Protein AF-A0A977Q296-F1 (afdb_monomer)

Sequence (62 aa):
MSLFHSTAKSGFNKTYREDVLDANLFHSIEQANEITAKWVDDYNHERPHQSLNYQTPMAYAA

Foldseek 3Di:
DPLDDDQCVVVVVVCCCVVQVVVDDDPDPVVSVVSVVVVSCCQQQPAQDVSLVRDHVVRSVD

Radius of gyration: 12.29 Å; Cα contacts (8 Å, |Δi|>4): 46; chains: 1; bounding box: 32×18×30 Å

pLDDT: mean 86.12, std 15.61, range [40.0, 98.12]

Secondary structure (DSSP, 8-state):
--S--TTSHHHHHHHHIIIIITT---S-HHHHHHHHHHHHHHHHHT--BGGGTTB-HHHHH-

Mean predicted aligned error: 5.14 Å

Nearest PDB structures (foldseek):
  8b4h-assembly1_D  TM=6.972E-01  e=9.563E+00  Geobacillus stearothermophilus

Structure (mmCIF, N/CA/C/O backbone):
data_AF-A0A977Q296-F1
#
_entry.id   AF-A0A977Q296-F1
#
loop_
_atom_site.group_PDB
_atom_site.id
_atom_site.type_symbol
_atom_site.label_atom_id
_atom_site.label_alt_id
_atom_site.label_comp_id
_atom_site.label_asym_id
_atom_site.label_entity_id
_atom_site.label_seq_id
_atom_site.pdbx_PDB_ins_code
_atom_site.Cartn_x
_atom_site.Cartn_y
_atom_site.Cartn_z
_atom_site.occupancy
_atom_site.B_iso_or_equiv
_atom_site.auth_seq_id
_atom_site.auth_comp_id
_atom_site.auth_asym_id
_atom_site.auth_atom_id
_atom_site.pdbx_PDB_model_num
ATOM 1 N N . MET A 1 1 ? 16.784 -0.900 7.665 1.00 40.00 1 MET A N 1
ATOM 2 C CA . MET A 1 1 ? 16.342 -1.222 6.294 1.00 40.00 1 MET A CA 1
ATOM 3 C C . MET A 1 1 ? 15.292 -0.214 5.869 1.00 40.00 1 MET A C 1
ATOM 5 O O . MET A 1 1 ? 14.199 -0.237 6.414 1.00 40.00 1 MET A O 1
ATOM 9 N N . SER A 1 2 ? 15.627 0.708 4.965 1.00 44.44 2 SER A N 1
ATOM 10 C CA . SER A 1 2 ? 14.609 1.551 4.333 1.00 44.44 2 SER A CA 1
ATOM 11 C C . SER A 1 2 ? 13.950 0.718 3.241 1.00 44.44 2 SER A C 1
ATOM 13 O O . SER A 1 2 ? 14.611 0.387 2.264 1.00 44.44 2 SER A O 1
ATOM 15 N N . LEU A 1 3 ? 12.672 0.370 3.406 1.00 54.25 3 LEU A N 1
ATOM 16 C CA . LEU A 1 3 ? 11.875 -0.348 2.397 1.00 54.25 3 LEU A CA 1
ATOM 17 C C . LEU A 1 3 ? 11.593 0.502 1.142 1.00 54.25 3 LEU A C 1
ATOM 19 O O . LEU A 1 3 ? 10.898 0.059 0.237 1.00 54.25 3 LEU A O 1
ATOM 23 N N . PHE A 1 4 ? 12.118 1.729 1.087 1.00 52.78 4 PHE A N 1
ATOM 24 C CA . PHE A 1 4 ? 11.822 2.695 0.040 1.00 52.78 4 PHE A CA 1
ATOM 25 C C . PHE A 1 4 ? 13.113 3.367 -0.427 1.00 52.78 4 PHE A C 1
ATOM 27 O O . PHE A 1 4 ? 13.694 4.189 0.289 1.00 52.78 4 PHE A O 1
ATOM 34 N N . HIS A 1 5 ? 13.559 3.014 -1.633 1.00 53.41 5 HIS A N 1
ATOM 35 C CA . HIS A 1 5 ? 14.587 3.754 -2.358 1.00 53.41 5 HIS A CA 1
ATOM 36 C C . HIS A 1 5 ? 13.940 4.981 -3.030 1.00 53.41 5 HIS A C 1
ATOM 38 O O . HIS A 1 5 ? 12.795 4.945 -3.481 1.00 53.41 5 HIS A O 1
ATOM 44 N N . SER A 1 6 ? 14.662 6.102 -3.005 1.00 48.16 6 SER A N 1
ATOM 45 C CA . SER A 1 6 ? 14.170 7.493 -3.013 1.00 48.16 6 SER A CA 1
ATOM 46 C C . SER A 1 6 ? 13.246 7.934 -4.173 1.00 48.16 6 SER A C 1
ATOM 48 O O . SER A 1 6 ? 12.634 8.995 -4.093 1.00 48.16 6 SER A O 1
ATOM 50 N N . THR A 1 7 ? 13.070 7.148 -5.236 1.00 50.78 7 THR A N 1
ATOM 51 C CA . THR A 1 7 ? 12.276 7.521 -6.425 1.00 50.78 7 THR A CA 1
ATOM 52 C C . THR A 1 7 ? 10.835 6.991 -6.428 1.00 50.78 7 THR A C 1
ATOM 54 O O . THR A 1 7 ? 9.999 7.523 -7.155 1.00 50.78 7 THR A O 1
ATOM 57 N N . ALA A 1 8 ? 10.486 6.014 -5.579 1.00 57.12 8 ALA A N 1
ATOM 58 C CA . ALA A 1 8 ? 9.131 5.442 -5.525 1.00 57.12 8 ALA A CA 1
ATOM 59 C C . ALA A 1 8 ? 8.154 6.195 -4.592 1.00 57.12 8 ALA A C 1
ATOM 61 O O . ALA A 1 8 ? 6.945 5.967 -4.640 1.00 57.12 8 ALA A O 1
ATOM 62 N N . LYS A 1 9 ? 8.645 7.117 -3.749 1.00 60.88 9 LYS A N 1
ATOM 63 C CA . LYS A 1 9 ? 7.853 7.734 -2.664 1.00 60.88 9 LYS A CA 1
ATOM 64 C C . LYS A 1 9 ? 6.644 8.556 -3.120 1.00 60.88 9 LYS A C 1
ATOM 66 O O . LYS A 1 9 ? 5.636 8.578 -2.417 1.00 60.88 9 LYS A O 1
ATOM 71 N N . SER A 1 10 ? 6.745 9.263 -4.249 1.00 63.50 10 SER A N 1
ATOM 72 C CA . SER A 1 10 ? 5.664 10.152 -4.705 1.00 63.50 10 SER A CA 1
ATOM 73 C C . SER A 1 10 ? 4.432 9.368 -5.170 1.00 63.50 10 SER A C 1
ATOM 75 O O . SER A 1 10 ? 3.316 9.752 -4.824 1.00 63.50 10 SER A O 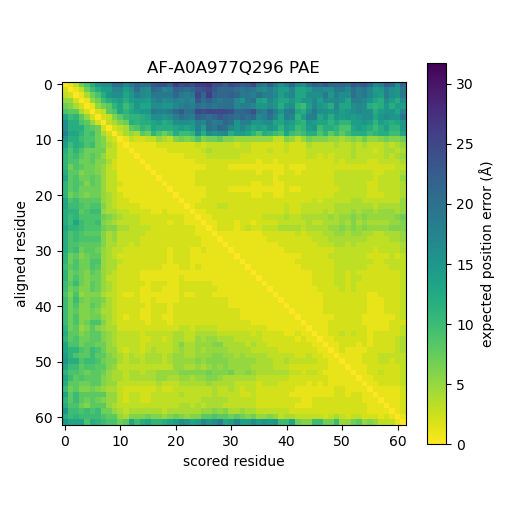1
ATOM 77 N N . GLY A 1 11 ? 4.630 8.253 -5.884 1.00 80.38 11 GLY A N 1
ATOM 78 C CA . GLY A 1 11 ? 3.549 7.350 -6.291 1.00 80.38 11 GLY A CA 1
ATOM 79 C C . GLY A 1 11 ? 3.014 6.531 -5.121 1.00 80.38 11 GLY A C 1
ATOM 80 O O . GLY A 1 11 ? 1.804 6.452 -4.944 1.00 80.38 11 GLY A O 1
ATOM 81 N N . PHE A 1 12 ? 3.914 6.034 -4.269 1.00 86.62 12 PHE A N 1
ATOM 82 C CA . PHE A 1 12 ? 3.583 5.142 -3.161 1.00 86.62 12 PHE A CA 1
ATOM 83 C C . PHE A 1 12 ? 2.464 5.679 -2.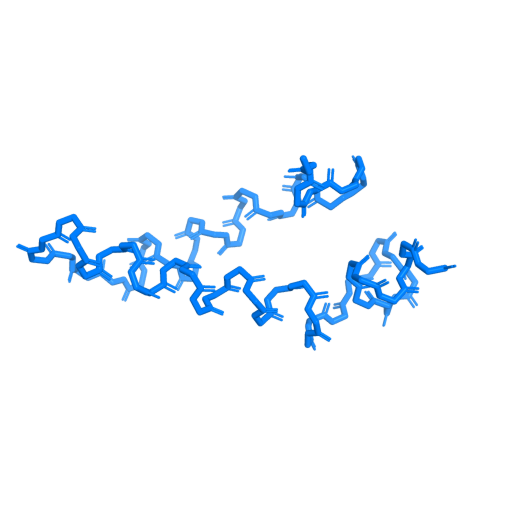263 1.00 86.62 12 PHE A C 1
ATOM 85 O O . PHE A 1 12 ? 1.464 5.004 -2.064 1.00 86.62 12 PHE A O 1
ATOM 92 N N . ASN A 1 13 ? 2.591 6.907 -1.746 1.00 89.25 13 ASN A N 1
ATOM 93 C CA . ASN A 1 13 ? 1.594 7.458 -0.819 1.00 89.25 13 ASN A CA 1
ATOM 94 C C . ASN A 1 13 ? 0.229 7.681 -1.479 1.00 89.25 13 ASN A C 1
ATOM 96 O O . ASN A 1 13 ? -0.800 7.595 -0.807 1.00 89.25 13 ASN A O 1
ATOM 100 N N . LYS A 1 14 ? 0.223 8.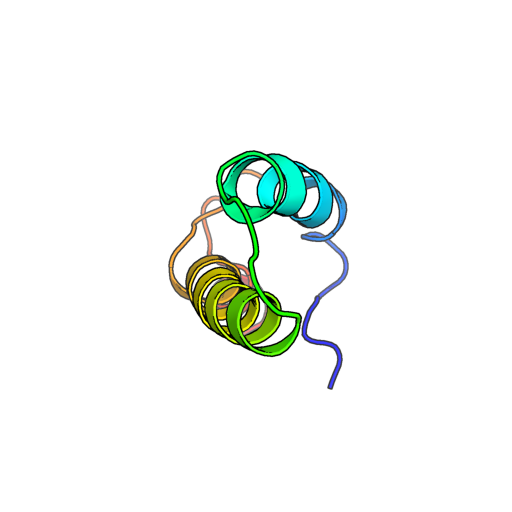017 -2.774 1.00 91.00 14 LYS A N 1
ATOM 101 C CA . LYS A 1 14 ? -1.013 8.199 -3.530 1.00 91.00 14 LYS A CA 1
ATOM 102 C C . LYS A 1 14 ? -1.698 6.849 -3.728 1.00 91.00 14 LYS A C 1
ATOM 104 O O . LYS A 1 14 ? -2.832 6.689 -3.298 1.00 91.00 14 LYS A O 1
ATOM 109 N N . THR A 1 15 ? -0.982 5.874 -4.284 1.00 92.06 15 THR A N 1
ATOM 110 C CA . THR A 1 15 ? -1.534 4.545 -4.564 1.00 92.06 15 THR A CA 1
ATOM 111 C C . THR A 1 15 ? -1.870 3.780 -3.292 1.00 92.06 15 THR A C 1
ATOM 113 O O . THR A 1 15 ? -2.836 3.039 -3.279 1.00 92.06 15 THR A O 1
ATOM 116 N N . TYR A 1 16 ? -1.127 3.973 -2.199 1.00 94.56 16 TYR A N 1
ATOM 117 C CA . TYR A 1 16 ? -1.463 3.376 -0.906 1.00 94.56 16 TYR A CA 1
ATOM 118 C C . TYR A 1 16 ? -2.789 3.919 -0.368 1.00 94.56 16 TYR A C 1
ATOM 120 O O . TYR A 1 16 ? -3.610 3.169 0.153 1.00 94.56 16 TYR A O 1
ATOM 128 N N . ARG A 1 17 ? -3.031 5.227 -0.519 1.00 95.44 17 ARG A N 1
ATOM 129 C CA . ARG A 1 17 ? -4.323 5.808 -0.152 1.00 95.44 17 ARG A CA 1
ATOM 130 C C . ARG A 1 17 ? -5.447 5.221 -1.004 1.00 95.44 17 ARG A C 1
ATOM 132 O O . ARG A 1 17 ? -6.404 4.730 -0.429 1.00 95.44 17 ARG A O 1
ATOM 139 N N . GLU A 1 18 ? -5.291 5.207 -2.324 1.00 95.75 18 GLU A N 1
ATOM 140 C CA . GLU A 1 18 ? -6.327 4.732 -3.253 1.00 95.75 18 GLU A CA 1
ATOM 141 C C . GLU A 1 18 ? -6.611 3.223 -3.099 1.00 95.75 18 GLU A C 1
ATOM 143 O O . GLU A 1 18 ? -7.763 2.817 -2.968 1.00 95.75 18 GLU A O 1
ATOM 148 N N . ASP A 1 19 ? -5.572 2.386 -3.054 1.00 96.06 19 ASP A N 1
A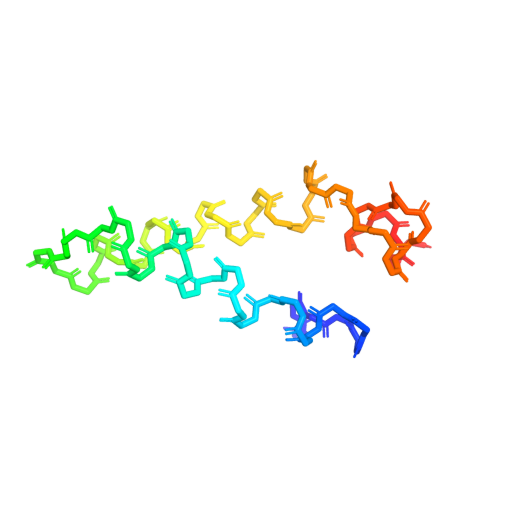TOM 149 C CA . ASP A 1 19 ? -5.717 0.924 -3.100 1.00 96.06 19 ASP A CA 1
ATOM 150 C C . ASP A 1 19 ? -5.909 0.273 -1.726 1.00 96.06 19 ASP A C 1
ATOM 152 O O . ASP A 1 19 ? -6.385 -0.861 -1.645 1.00 96.06 19 ASP A O 1
ATOM 156 N N . VAL A 1 20 ? -5.484 0.938 -0.647 1.00 96.69 20 VAL A N 1
ATOM 157 C CA . VAL A 1 20 ? -5.545 0.374 0.708 1.00 96.69 20 VAL A CA 1
ATOM 158 C C . VAL A 1 20 ? -6.524 1.153 1.563 1.00 96.69 20 VAL A C 1
ATOM 160 O O . VAL A 1 20 ? -7.486 0.570 2.053 1.00 96.69 20 VAL A O 1
ATOM 163 N N . LEU A 1 21 ? -6.309 2.456 1.742 1.00 96.56 21 LEU A N 1
ATOM 164 C CA . LEU A 1 21 ? -7.095 3.233 2.704 1.00 96.56 21 LEU A CA 1
ATOM 165 C C . LEU A 1 21 ? -8.520 3.520 2.220 1.00 96.56 21 LEU A C 1
ATOM 167 O O . LEU A 1 21 ? -9.453 3.397 3.005 1.00 96.56 21 LEU A O 1
ATOM 171 N N . ASP A 1 22 ? -8.688 3.871 0.948 1.00 97.31 22 ASP A N 1
ATOM 172 C CA . ASP A 1 22 ? -9.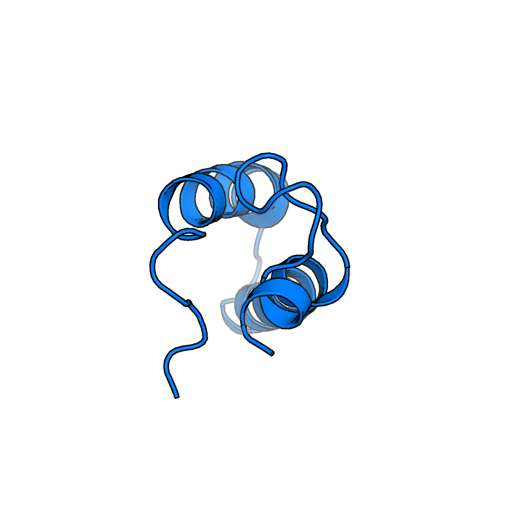988 4.228 0.374 1.00 97.31 22 ASP A CA 1
ATOM 173 C C . ASP A 1 22 ? -10.787 2.978 -0.041 1.00 97.31 22 ASP A C 1
ATOM 175 O O . ASP A 1 22 ? -12.017 3.003 -0.075 1.00 97.31 22 ASP A O 1
ATOM 179 N N . ALA A 1 23 ? -10.099 1.866 -0.326 1.00 96.81 23 ALA A N 1
ATOM 180 C CA . ALA A 1 23 ? -10.707 0.615 -0.780 1.00 96.81 23 ALA A CA 1
ATOM 181 C C . ALA A 1 23 ? -11.160 -0.325 0.353 1.00 96.81 23 ALA A C 1
ATOM 183 O O . ALA A 1 23 ? -11.892 -1.280 0.091 1.00 96.81 23 ALA A O 1
ATOM 184 N N . ASN A 1 24 ? -10.732 -0.095 1.600 1.00 95.94 24 ASN A N 1
ATOM 185 C CA . ASN A 1 24 ? -10.991 -1.007 2.715 1.00 95.94 24 ASN A CA 1
ATOM 186 C C . ASN A 1 24 ? -11.634 -0.289 3.908 1.00 95.94 24 ASN A C 1
ATOM 188 O O . ASN A 1 24 ? -11.220 0.796 4.307 1.00 95.94 24 ASN A O 1
ATOM 192 N N . LEU A 1 25 ? -12.608 -0.948 4.541 1.00 96.31 25 LEU A N 1
ATOM 193 C CA . LEU A 1 25 ? -13.060 -0.598 5.887 1.00 96.31 25 LEU A CA 1
ATOM 194 C C . LEU A 1 25 ? -12.307 -1.473 6.888 1.00 96.31 25 LEU A C 1
ATOM 196 O O . LEU A 1 25 ? -12.439 -2.696 6.874 1.00 96.31 25 LEU A O 1
ATOM 200 N N . PHE A 1 26 ? -11.515 -0.847 7.755 1.00 96.62 26 PHE A N 1
ATOM 201 C CA . PHE A 1 26 ? -10.753 -1.561 8.775 1.00 96.62 26 PHE A CA 1
ATOM 202 C C . PHE A 1 26 ? -11.572 -1.718 10.053 1.00 96.62 26 PHE A C 1
ATOM 204 O O . PHE A 1 26 ? -12.163 -0.762 10.557 1.00 96.62 26 PHE A O 1
ATOM 211 N N . HIS A 1 27 ? -11.552 -2.922 10.611 1.00 96.12 27 HIS A N 1
ATOM 212 C CA . HIS A 1 27 ? -12.197 -3.252 11.880 1.00 96.12 27 HIS A CA 1
ATOM 213 C C . HIS A 1 27 ? -11.195 -3.363 13.035 1.00 96.12 27 HIS A C 1
ATOM 215 O O . HIS A 1 27 ? -11.588 -3.330 14.200 1.00 96.12 27 HIS A O 1
ATOM 221 N N . SER A 1 28 ? -9.898 -3.461 12.730 1.00 98.12 28 SER A N 1
ATOM 222 C CA . SER A 1 28 ? -8.810 -3.410 13.705 1.00 98.12 28 SER A CA 1
ATOM 223 C C . SER A 1 28 ? -7.513 -2.903 13.066 1.00 98.12 28 SER A C 1
ATOM 225 O O . SER A 1 28 ? -7.338 -2.936 11.846 1.00 98.12 28 SER A O 1
ATOM 227 N N . ILE A 1 29 ? -6.579 -2.448 13.906 1.00 97.81 29 ILE A N 1
ATOM 228 C CA . ILE A 1 29 ? -5.224 -2.077 13.465 1.00 97.81 29 ILE A CA 1
ATOM 229 C C . ILE A 1 29 ? -4.476 -3.303 12.929 1.00 97.81 29 ILE A C 1
ATOM 231 O O . ILE A 1 29 ? -3.713 -3.189 11.977 1.00 97.81 29 ILE A O 1
ATOM 235 N N . GLU A 1 30 ? -4.707 -4.478 13.514 1.00 98.00 30 GLU A N 1
ATOM 236 C CA . GLU A 1 30 ? -4.070 -5.723 13.083 1.00 98.00 30 GLU A CA 1
ATOM 237 C C . GLU A 1 30 ? -4.479 -6.097 11.655 1.00 98.00 30 GLU A C 1
ATOM 239 O O . GLU A 1 30 ? -3.613 -6.306 10.811 1.00 98.00 30 GLU A O 1
ATOM 244 N N . GLN A 1 31 ? -5.774 -6.006 11.339 1.00 97.69 31 GLN A N 1
ATOM 245 C CA . GLN A 1 31 ? -6.269 -6.189 9.974 1.00 97.69 31 GLN A CA 1
ATOM 246 C C . GLN A 1 31 ? -5.644 -5.173 9.004 1.00 97.69 31 GLN A C 1
ATOM 248 O O . GLN A 1 31 ? -5.229 -5.530 7.901 1.00 97.69 31 GLN A O 1
ATOM 253 N N . ALA A 1 32 ? -5.556 -3.900 9.406 1.00 97.06 32 ALA A N 1
ATOM 254 C CA . ALA A 1 32 ? -4.923 -2.873 8.583 1.00 97.06 32 ALA A CA 1
ATOM 255 C C . ALA A 1 32 ? -3.444 -3.195 8.311 1.00 97.06 32 ALA A C 1
ATOM 257 O O . ALA A 1 32 ? -2.981 -3.043 7.180 1.00 97.06 32 ALA A O 1
ATOM 258 N N . ASN A 1 33 ? -2.714 -3.686 9.316 1.00 97.12 33 ASN A N 1
ATOM 259 C CA . ASN A 1 33 ? -1.311 -4.073 9.184 1.00 97.12 33 ASN A CA 1
ATOM 260 C C . ASN A 1 33 ? -1.123 -5.273 8.252 1.00 97.12 33 ASN A C 1
ATOM 262 O O . ASN A 1 33 ? -0.209 -5.250 7.431 1.00 97.12 33 ASN A O 1
ATOM 266 N N . GLU A 1 34 ? -1.978 -6.293 8.335 1.00 97.56 34 GLU A N 1
ATOM 267 C CA . GLU A 1 34 ? -1.923 -7.464 7.451 1.00 97.56 34 GLU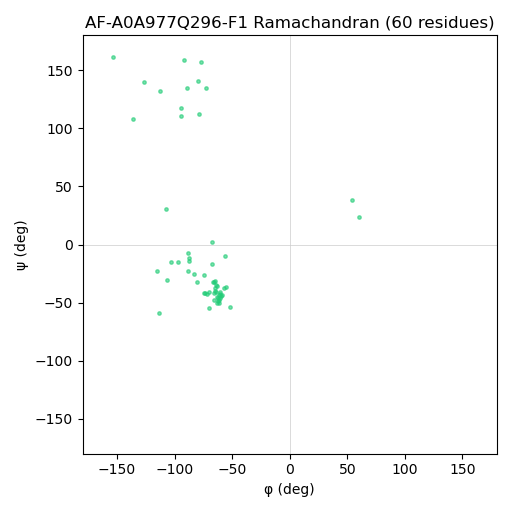 A CA 1
ATOM 268 C C . GLU A 1 34 ? -2.144 -7.079 5.984 1.00 97.56 34 GLU A C 1
ATOM 270 O O . GLU A 1 34 ? -1.343 -7.434 5.114 1.00 97.56 34 GLU A O 1
ATOM 275 N N . ILE A 1 35 ? -3.188 -6.288 5.712 1.00 97.31 35 ILE A N 1
ATOM 276 C CA . ILE A 1 35 ? -3.485 -5.789 4.361 1.00 97.31 35 ILE A CA 1
ATOM 277 C C . ILE A 1 35 ? -2.322 -4.931 3.851 1.00 97.31 35 ILE A C 1
ATOM 279 O O . ILE A 1 35 ? -1.881 -5.089 2.712 1.00 97.31 35 ILE A O 1
ATOM 283 N N . THR A 1 36 ? -1.780 -4.062 4.707 1.00 96.38 36 THR A N 1
ATOM 284 C CA . THR A 1 36 ? -0.636 -3.206 4.370 1.00 96.38 36 THR A CA 1
ATOM 285 C C . THR A 1 36 ? 0.605 -4.022 4.040 1.00 96.38 36 THR A C 1
ATOM 287 O O . THR A 1 36 ? 1.265 -3.737 3.045 1.00 96.38 36 THR A O 1
ATOM 290 N N . ALA A 1 37 ? 0.929 -5.037 4.844 1.00 95.88 37 ALA A N 1
ATOM 291 C CA . ALA A 1 37 ? 2.105 -5.872 4.636 1.00 95.88 37 ALA A CA 1
ATOM 292 C C . ALA A 1 37 ? 2.043 -6.580 3.280 1.00 95.88 37 ALA A C 1
ATOM 294 O O . ALA A 1 37 ? 3.007 -6.522 2.517 1.00 95.88 37 ALA A O 1
ATOM 295 N N . LYS A 1 38 ? 0.883 -7.161 2.947 1.00 96.19 38 LYS A N 1
ATOM 296 C CA . LYS A 1 38 ? 0.669 -7.767 1.634 1.00 96.19 38 LYS A CA 1
ATOM 297 C C . LYS A 1 38 ? 0.785 -6.740 0.507 1.00 96.19 38 LYS A C 1
ATOM 299 O O . LYS A 1 38 ? 1.477 -6.983 -0.475 1.00 96.19 38 LYS A O 1
ATOM 304 N N . TRP A 1 39 ? 0.126 -5.592 0.640 1.00 96.06 39 TRP A N 1
ATOM 305 C CA . TRP A 1 39 ? 0.136 -4.583 -0.415 1.00 96.06 39 TRP A CA 1
ATOM 306 C C . TRP A 1 39 ? 1.537 -4.001 -0.656 1.00 96.06 39 TRP A C 1
ATOM 308 O O . TRP A 1 39 ? 1.909 -3.759 -1.800 1.00 96.06 39 TRP A O 1
ATOM 318 N N . VAL A 1 40 ? 2.337 -3.801 0.399 1.00 94.94 40 VAL A N 1
ATOM 319 C CA . VAL A 1 40 ? 3.728 -3.331 0.283 1.00 94.94 40 VAL A CA 1
ATOM 320 C C . VAL A 1 40 ? 4.600 -4.355 -0.440 1.00 94.94 40 VAL A C 1
ATOM 322 O O . VAL A 1 40 ? 5.437 -3.960 -1.252 1.00 94.94 40 VAL A O 1
ATOM 325 N N . ASP A 1 41 ? 4.410 -5.645 -0.163 1.00 93.75 41 ASP A N 1
ATOM 326 C C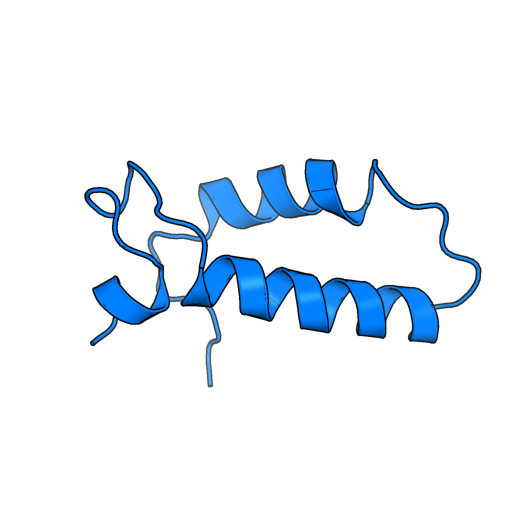A . ASP A 1 41 ? 5.116 -6.714 -0.869 1.00 93.75 41 ASP A CA 1
ATOM 327 C C . ASP A 1 41 ? 4.782 -6.703 -2.367 1.00 93.75 41 ASP A C 1
ATOM 329 O O . ASP A 1 41 ? 5.685 -6.583 -3.199 1.00 93.75 41 ASP A O 1
ATOM 333 N N . ASP A 1 42 ? 3.487 -6.671 -2.699 1.00 93.69 42 ASP A N 1
ATOM 334 C CA . ASP A 1 42 ? 3.003 -6.590 -4.080 1.00 93.69 42 ASP A CA 1
ATOM 335 C C . ASP A 1 42 ? 3.538 -5.316 -4.782 1.00 93.69 42 ASP A C 1
ATOM 337 O O . ASP A 1 42 ? 3.998 -5.364 -5.924 1.00 93.69 42 ASP A O 1
ATOM 341 N N . TYR A 1 43 ? 3.526 -4.159 -4.107 1.00 92.88 43 TYR A N 1
ATOM 342 C CA . TYR A 1 43 ? 4.040 -2.895 -4.651 1.00 92.88 43 TYR A CA 1
ATOM 343 C C . TYR A 1 43 ? 5.532 -2.978 -4.990 1.00 92.88 43 TYR A C 1
ATOM 345 O O . TYR A 1 43 ? 5.961 -2.483 -6.029 1.00 92.88 43 TYR A O 1
ATOM 353 N N . ASN A 1 44 ? 6.329 -3.598 -4.121 1.00 91.81 44 ASN A N 1
ATOM 354 C CA . ASN A 1 44 ? 7.779 -3.640 -4.268 1.00 91.81 44 ASN A CA 1
ATOM 355 C C . ASN A 1 44 ? 8.266 -4.706 -5.257 1.00 91.81 44 ASN A C 1
ATOM 357 O O . ASN A 1 44 ? 9.290 -4.485 -5.911 1.00 91.81 44 ASN A O 1
ATOM 361 N N . HIS A 1 45 ? 7.561 -5.832 -5.370 1.00 92.00 45 HIS A N 1
ATOM 362 C CA . HIS A 1 45 ? 8.020 -6.984 -6.149 1.00 92.00 45 HIS A CA 1
ATOM 363 C C . HIS A 1 45 ? 7.276 -7.181 -7.467 1.00 92.00 45 HIS A C 1
ATOM 365 O O . HIS A 1 45 ? 7.901 -7.623 -8.427 1.00 92.00 45 HIS A O 1
ATOM 371 N N . GLU A 1 46 ? 6.001 -6.792 -7.548 1.00 92.56 46 GLU A N 1
ATOM 372 C CA . GLU A 1 46 ? 5.119 -7.185 -8.657 1.00 92.56 46 GLU A CA 1
ATOM 373 C C . GLU A 1 46 ? 4.659 -6.008 -9.527 1.00 92.5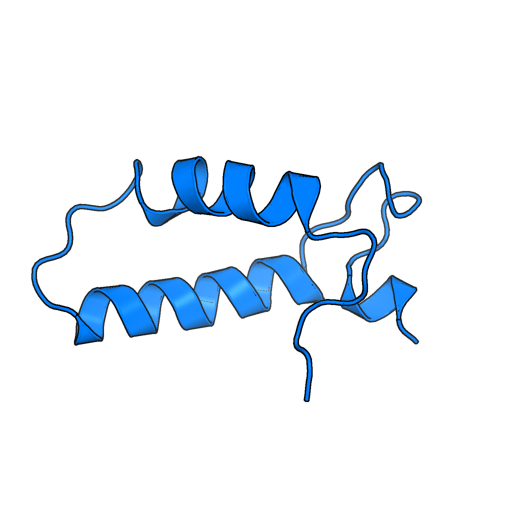6 46 GLU A C 1
ATOM 375 O O . GLU A 1 46 ? 4.286 -6.198 -10.684 1.00 92.56 46 GLU A O 1
ATOM 380 N N . ARG A 1 47 ? 4.672 -4.772 -9.009 1.00 89.62 47 ARG A N 1
ATOM 381 C CA . ARG A 1 47 ? 4.138 -3.609 -9.735 1.00 89.62 47 ARG A CA 1
ATOM 382 C C . ARG A 1 47 ? 5.224 -2.860 -10.518 1.00 89.62 47 ARG A C 1
ATOM 384 O O . ARG A 1 47 ? 6.062 -2.193 -9.914 1.00 89.62 47 ARG A O 1
ATOM 391 N N . PRO A 1 48 ? 5.223 -2.904 -11.864 1.00 88.75 48 PRO A N 1
ATOM 392 C CA . PRO A 1 48 ? 6.123 -2.084 -12.663 1.00 88.75 48 PRO A CA 1
ATOM 393 C C . PRO A 1 48 ? 5.683 -0.618 -12.643 1.00 88.75 48 PRO A C 1
ATOM 395 O O . PRO A 1 48 ? 4.509 -0.300 -12.845 1.00 88.75 48 PRO A O 1
ATOM 398 N N . HIS A 1 49 ? 6.631 0.298 -12.455 1.00 87.75 49 HIS A N 1
ATOM 399 C CA . HIS A 1 49 ? 6.347 1.733 -12.424 1.00 87.75 49 HIS A CA 1
ATOM 400 C C . HIS A 1 49 ? 6.962 2.442 -13.625 1.00 87.75 49 HIS A C 1
ATOM 402 O O . HIS A 1 49 ? 8.150 2.298 -13.901 1.00 87.75 49 HIS A O 1
ATOM 408 N N . GLN A 1 50 ? 6.179 3.279 -14.311 1.00 87.31 50 GLN A N 1
ATOM 409 C CA . GLN A 1 50 ? 6.660 4.039 -15.475 1.00 87.31 50 GLN A CA 1
ATOM 410 C C . GLN A 1 50 ? 7.878 4.915 -15.138 1.00 87.31 50 GLN A C 1
ATOM 412 O O . GLN A 1 50 ? 8.809 5.013 -15.931 1.00 87.31 50 GLN A O 1
ATOM 417 N N . SER A 1 51 ? 7.906 5.501 -13.936 1.00 84.19 51 SER A N 1
ATOM 418 C CA . SER A 1 51 ? 9.035 6.298 -13.434 1.00 84.19 51 SER A CA 1
ATOM 419 C C . SER A 1 51 ? 10.304 5.482 -13.171 1.00 84.19 51 SER A C 1
ATOM 421 O O . SER A 1 51 ? 11.378 6.062 -13.049 1.00 84.19 51 SER A O 1
ATOM 423 N N . LEU A 1 52 ? 10.186 4.157 -13.087 1.00 86.31 52 LEU A N 1
ATOM 424 C CA . LEU A 1 52 ? 11.285 3.206 -12.930 1.00 86.31 52 LEU A CA 1
ATOM 425 C C . LEU A 1 52 ? 11.530 2.429 -14.230 1.00 86.31 52 LEU A C 1
ATOM 427 O O . LEU A 1 52 ? 11.898 1.263 -14.189 1.00 86.31 52 LEU A O 1
ATOM 431 N N . ASN A 1 53 ? 11.264 3.035 -15.393 1.00 90.00 53 ASN A N 1
ATOM 432 C CA . ASN A 1 53 ? 11.391 2.373 -16.696 1.00 90.00 53 ASN A CA 1
ATOM 433 C C . ASN A 1 53 ? 10.593 1.054 -16.783 1.00 90.00 53 ASN A C 1
ATOM 435 O O . ASN A 1 53 ? 11.055 0.066 -17.349 1.00 90.00 53 ASN A O 1
ATOM 439 N N . TYR A 1 54 ? 9.397 1.036 -16.185 1.00 90.56 54 TYR A N 1
ATOM 440 C CA . TYR A 1 54 ? 8.540 -0.150 -16.067 1.00 90.56 54 TYR A CA 1
ATOM 441 C C . TYR A 1 54 ? 9.178 -1.315 -15.292 1.00 90.56 54 TYR A C 1
ATOM 443 O O . TYR A 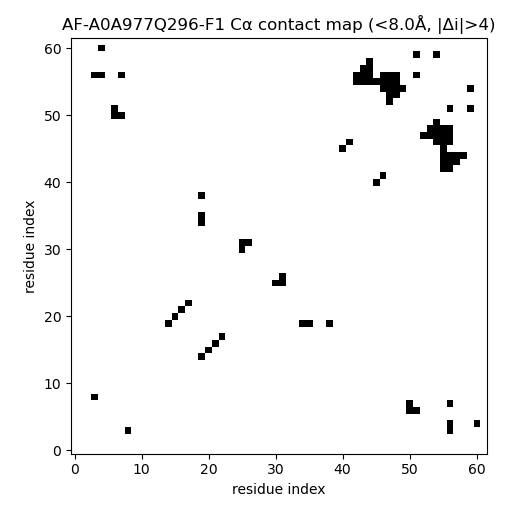1 54 ? 8.772 -2.462 -15.455 1.00 90.56 54 TYR A O 1
ATOM 451 N N . GLN A 1 55 ? 10.143 -1.036 -14.418 1.00 90.88 55 GLN A N 1
ATOM 452 C CA . GLN A 1 55 ? 10.656 -1.996 -13.445 1.00 90.88 55 GLN A CA 1
ATOM 453 C C . GLN A 1 55 ? 9.896 -1.878 -12.122 1.00 90.88 55 GLN A C 1
ATOM 455 O O . GLN A 1 55 ? 9.290 -0.844 -11.813 1.00 90.88 55 GLN A O 1
ATOM 460 N N . THR A 1 56 ? 9.942 -2.944 -11.329 1.00 91.12 56 THR A N 1
ATOM 461 C CA . THR A 1 56 ? 9.465 -2.916 -9.945 1.00 91.12 56 THR A CA 1
ATOM 462 C C . THR A 1 56 ? 10.494 -2.217 -9.053 1.00 91.12 56 THR A C 1
ATOM 464 O O . THR A 1 56 ? 11.677 -2.153 -9.414 1.00 91.12 56 THR A O 1
ATOM 467 N N . PRO A 1 57 ? 10.096 -1.673 -7.890 1.00 89.81 57 PRO A N 1
ATOM 468 C CA . PRO A 1 57 ? 11.028 -1.004 -6.986 1.00 89.81 57 PRO A CA 1
ATOM 469 C C . PRO A 1 57 ? 12.213 -1.884 -6.582 1.00 89.81 57 PRO A C 1
ATOM 471 O O . PRO A 1 57 ? 13.334 -1.387 -6.490 1.00 89.81 57 PRO A O 1
ATOM 474 N N . MET A 1 58 ? 11.985 -3.185 -6.390 1.00 90.31 58 MET A N 1
ATOM 475 C CA . MET A 1 58 ? 13.043 -4.142 -6.069 1.00 90.31 58 MET A CA 1
ATOM 476 C C . MET A 1 58 ? 13.960 -4.423 -7.256 1.00 90.31 58 MET A C 1
ATOM 478 O O . MET A 1 58 ? 15.175 -4.426 -7.083 1.00 90.31 58 MET A O 1
ATOM 482 N N . ALA A 1 59 ? 13.410 -4.590 -8.462 1.00 89.00 59 ALA A N 1
ATOM 483 C CA . ALA A 1 59 ? 14.217 -4.804 -9.663 1.00 89.00 59 ALA A CA 1
ATOM 484 C C . ALA A 1 59 ? 15.085 -3.585 -10.023 1.00 89.00 59 ALA A C 1
ATOM 486 O O . ALA A 1 59 ? 16.170 -3.749 -10.565 1.00 89.00 59 ALA A O 1
ATOM 487 N N . TYR A 1 60 ? 14.620 -2.369 -9.722 1.00 87.56 60 TYR A N 1
ATOM 488 C CA . TYR A 1 60 ? 15.392 -1.137 -9.911 1.00 87.56 60 TYR A CA 1
ATOM 489 C C . TYR A 1 60 ? 16.504 -0.949 -8.860 1.00 87.56 60 TYR A C 1
ATOM 491 O O . TYR A 1 60 ? 17.483 -0.254 -9.117 1.00 87.56 60 TYR A O 1
ATOM 499 N N . ALA A 1 61 ? 16.343 -1.520 -7.663 1.00 84.06 61 ALA A N 1
ATOM 500 C CA . ALA A 1 61 ? 17.298 -1.383 -6.563 1.00 84.06 61 ALA A CA 1
ATOM 501 C C . ALA A 1 61 ? 18.420 -2.443 -6.563 1.00 84.06 61 ALA A C 1
ATOM 503 O O . ALA A 1 61 ? 19.319 -2.347 -5.725 1.00 84.06 61 ALA A O 1
ATOM 504 N N . ALA A 1 62 ? 18.338 -3.442 -7.448 1.00 76.62 62 ALA A N 1
ATOM 505 C CA . ALA A 1 62 ? 19.325 -4.508 -7.638 1.00 76.62 62 ALA A CA 1
ATOM 506 C C . ALA A 1 62 ? 20.499 -4.052 -8.519 1.00 76.62 62 ALA A C 1
ATOM 508 O O . ALA A 1 62 ? 21.642 -4.452 -8.201 1.00 76.62 62 ALA A O 1
#

Solvent-accessible surface area (backbone atoms only — not comparable to full-atom values): 3801 Å² total; per-residue (Å²): 134,78,96,65,66,90,82,53,59,76,59,46,63,53,52,44,40,56,70,47,59,71,67,49,87,75,90,45,71,66,59,45,48,54,55,47,54,53,50,52,50,44,48,33,68,69,39,58,33,74,93,53,80,54,30,16,60,50,70,72,72,109